Protein AF-N6Y996-F1 (afdb_monomer_lite)

Secondary structure (DSSP, 8-state):
---HHHHHHHSTT-BHHHHHHTGGG--HHHHHHHHHHTT----SS-TT--HHHHHHHHHHHHHTT-TTTEEE-SS-SSSSSGGGGEEETTB-TTSTT-PBPTTHHHHHHHHHHHS-HHHHHHHHHHHHHHH-S--SSSSSSSS---BHHHHHHHHHHTT-HHHHHHHHHH----

Sequence (174 aa):
MVSPTFAQGRFPKLTFIELIHKLPAMDEIEACTLAAVCNVEVQPPFWSNPEPFGIHLWAMIERYDLGAFFQRVEHPYGSRGDHFLMRPRGFEWADPDNPEIPGALDQWRAEYRKLPPYRQLLVATILQLYLQRDDEYWMRRVPKTWHAAQGIAILKEHGALHDWGKLCALYPGW

pLDDT: mean 92.82, std 6.82, range [52.81, 98.75]

Radius of gyration: 16.05 Å; chains: 1; bounding box: 38×33×47 Å

Foldseek 3Di:
DDDLVNVCVVVVQAFQLNVLLCLVVDDLVRLCVLLVVLVHHDDPPQLVALALLQVLLVVCCVVQVVCLFKDFAPDFPDDHYNLSRIDTPQFDPVDPVGDGDPCSLVSLQVVLQPDDLLVVSVSSSSVCLVVSDDDPGRPDPHDGGHHSSRNCVVCVVVVNSNSSSSNSSNRSGD

Structure (mmCIF, N/CA/C/O backbone):
data_AF-N6Y996-F1
#
_entry.id   AF-N6Y996-F1
#
loop_
_atom_site.group_PDB
_atom_site.id
_atom_site.type_symbol
_atom_site.label_atom_id
_atom_site.label_alt_id
_atom_site.label_comp_id
_atom_site.label_asym_id
_atom_site.label_entity_id
_atom_site.label_seq_id
_atom_site.pdbx_PDB_ins_code
_atom_site.Cartn_x
_atom_site.Cartn_y
_atom_site.Cartn_z
_atom_site.occupancy
_atom_site.B_iso_or_equiv
_atom_site.auth_seq_id
_atom_site.auth_comp_id
_atom_site.auth_asym_id
_atom_site.auth_atom_id
_atom_site.pdbx_PDB_model_num
ATOM 1 N N . MET A 1 1 ? -11.028 4.106 24.257 1.00 52.81 1 MET A N 1
ATOM 2 C CA . MET A 1 1 ? -10.716 3.507 22.938 1.00 52.81 1 MET A CA 1
ATOM 3 C C . MET A 1 1 ? -11.939 3.705 22.052 1.00 52.81 1 MET A C 1
ATOM 5 O O . MET A 1 1 ? -13.028 3.363 22.494 1.00 52.81 1 MET A O 1
ATOM 9 N N . VAL A 1 2 ? -11.809 4.339 20.884 1.00 58.84 2 VAL A N 1
ATOM 10 C CA . VAL A 1 2 ? -12.958 4.601 19.996 1.00 58.84 2 VAL A CA 1
ATOM 11 C C . VAL A 1 2 ? -13.370 3.289 19.316 1.00 58.84 2 VAL A C 1
ATOM 13 O O . VAL A 1 2 ? -12.525 2.614 18.736 1.00 58.84 2 VAL A O 1
ATOM 16 N N . SER A 1 3 ? -14.644 2.899 19.422 1.00 76.44 3 SER A N 1
ATOM 17 C CA . SER A 1 3 ? -15.169 1.676 18.790 1.00 76.44 3 SER A CA 1
ATOM 18 C C . SER A 1 3 ? -15.258 1.838 17.261 1.00 76.44 3 SER A C 1
ATOM 20 O O . SER A 1 3 ? -15.680 2.908 16.807 1.00 76.44 3 SER A O 1
ATOM 22 N N . PRO A 1 4 ? -14.947 0.805 16.448 1.00 77.00 4 PRO A N 1
ATOM 23 C CA . PRO A 1 4 ? -15.159 0.831 14.997 1.00 77.00 4 PRO A CA 1
ATOM 24 C C . PRO A 1 4 ? -16.581 1.245 14.595 1.00 77.00 4 PRO A C 1
ATOM 26 O O . PRO A 1 4 ? -16.749 1.987 13.630 1.00 77.00 4 PRO A O 1
ATOM 29 N N . THR A 1 5 ? -17.594 0.852 15.376 1.00 81.12 5 THR A N 1
ATOM 30 C CA . THR A 1 5 ? -19.000 1.240 15.173 1.00 81.12 5 THR A CA 1
ATOM 31 C C . THR A 1 5 ? -19.197 2.753 15.288 1.00 81.12 5 THR A C 1
ATOM 33 O O . THR A 1 5 ? -19.917 3.352 14.494 1.00 81.12 5 THR A O 1
ATOM 36 N N . PHE A 1 6 ? -18.529 3.398 16.250 1.00 82.12 6 PHE A N 1
ATOM 37 C CA . PHE A 1 6 ? -18.603 4.850 16.415 1.00 82.12 6 PHE A CA 1
ATOM 38 C C . PHE A 1 6 ? -17.939 5.575 15.237 1.00 82.12 6 PHE A C 1
ATOM 40 O O . PHE A 1 6 ? -18.502 6.525 14.694 1.00 82.12 6 PHE A O 1
ATOM 47 N N . ALA A 1 7 ? -16.767 5.101 14.801 1.00 82.06 7 ALA A N 1
ATOM 48 C CA . ALA A 1 7 ? -16.068 5.668 13.650 1.00 82.06 7 ALA A CA 1
ATOM 49 C C . ALA A 1 7 ? -16.879 5.518 12.350 1.00 82.06 7 ALA A C 1
ATOM 51 O O . ALA A 1 7 ? -16.970 6.473 11.581 1.00 82.06 7 ALA A O 1
ATOM 52 N N . GLN A 1 8 ? -17.519 4.362 12.141 1.00 85.94 8 GLN A N 1
ATOM 53 C CA . GLN A 1 8 ? -18.454 4.138 11.034 1.00 85.94 8 GLN A CA 1
ATOM 54 C C . GLN A 1 8 ? -19.647 5.094 11.088 1.00 85.94 8 GLN A C 1
ATOM 56 O O . GLN A 1 8 ? -20.017 5.664 10.069 1.00 85.94 8 GLN A O 1
ATOM 61 N N . GLY A 1 9 ? -20.215 5.340 12.271 1.00 84.56 9 GLY A N 1
ATOM 62 C CA . GLY A 1 9 ? -21.299 6.313 12.424 1.00 84.56 9 GLY A CA 1
ATOM 63 C C . GLY A 1 9 ? -20.886 7.739 12.040 1.00 84.56 9 GLY A C 1
ATOM 64 O O . GLY A 1 9 ? -21.667 8.465 11.430 1.00 84.56 9 GLY A O 1
ATOM 65 N N . ARG A 1 10 ? -19.649 8.142 12.361 1.00 89.38 10 ARG A N 1
ATOM 66 C CA . ARG A 1 10 ? -19.139 9.488 12.051 1.00 89.38 10 ARG A CA 1
ATOM 67 C C . ARG A 1 10 ? -18.693 9.658 10.597 1.00 89.38 10 ARG A C 1
ATOM 69 O O . ARG A 1 10 ? -18.840 10.751 10.056 1.00 89.38 10 ARG A O 1
ATOM 76 N N . PHE A 1 11 ? -18.167 8.606 9.972 1.00 90.50 11 PHE A N 1
ATOM 77 C CA . PHE A 1 11 ? -17.633 8.637 8.607 1.00 90.50 11 PHE A CA 1
ATOM 78 C C . PHE A 1 11 ? -18.232 7.528 7.727 1.00 90.50 11 PHE A C 1
ATOM 80 O O . PHE A 1 11 ? -17.487 6.733 7.164 1.00 90.50 11 PHE A O 1
ATOM 87 N N . PRO A 1 12 ? -19.561 7.476 7.545 1.00 90.12 12 PRO A N 1
ATOM 88 C CA . PRO A 1 12 ? -20.268 6.287 7.049 1.00 90.12 12 PRO A CA 1
ATOM 89 C C . PRO A 1 12 ? -19.909 5.850 5.629 1.00 90.12 12 PRO A C 1
ATOM 91 O O . PRO A 1 12 ? -20.191 4.718 5.242 1.00 90.12 12 PRO A O 1
ATOM 94 N N . LYS A 1 13 ? -19.320 6.747 4.836 1.00 93.56 13 LYS A N 1
ATOM 95 C CA . LYS A 1 13 ? -18.942 6.489 3.444 1.00 93.56 13 LYS A CA 1
ATOM 96 C C . LYS A 1 13 ? -17.436 6.362 3.241 1.00 93.56 13 LYS A C 1
ATOM 98 O O . LYS A 1 13 ? -17.036 6.063 2.129 1.00 93.56 13 LYS A O 1
ATOM 103 N N . LEU A 1 14 ? -16.624 6.589 4.278 1.00 94.69 14 LEU A N 1
ATOM 104 C CA . LEU A 1 14 ? -15.173 6.597 4.136 1.00 94.69 14 LEU A CA 1
ATOM 105 C C . LEU A 1 14 ? -14.661 5.169 3.941 1.00 94.69 14 LEU A C 1
ATOM 107 O O . LEU A 1 14 ? -14.614 4.360 4.873 1.00 94.69 14 LEU A O 1
ATOM 111 N N . THR A 1 15 ? -14.259 4.866 2.717 1.00 95.81 15 THR A N 1
ATOM 112 C CA . THR A 1 15 ? -13.625 3.603 2.361 1.00 95.81 15 THR A CA 1
ATOM 113 C C . THR A 1 15 ? -12.154 3.588 2.766 1.00 95.81 15 THR A C 1
ATOM 115 O O . THR A 1 15 ? -11.520 4.618 3.000 1.00 95.81 15 THR A O 1
ATOM 118 N N . PHE A 1 16 ? -11.586 2.390 2.853 1.00 96.19 16 PHE A N 1
ATOM 119 C CA . PHE A 1 16 ? -10.170 2.211 3.151 1.00 96.19 16 PHE A CA 1
ATOM 120 C C . PHE A 1 16 ? -9.258 2.764 2.041 1.00 96.19 16 PHE A C 1
ATOM 122 O O . PHE A 1 16 ? -8.208 3.318 2.347 1.00 96.19 16 PHE A O 1
ATOM 129 N N . ILE A 1 17 ? -9.664 2.681 0.768 1.00 95.12 17 ILE A N 1
ATOM 130 C CA . ILE A 1 17 ? -8.901 3.272 -0.347 1.00 95.12 17 ILE A CA 1
ATOM 131 C C . ILE A 1 17 ? -8.936 4.803 -0.274 1.00 95.12 17 ILE A C 1
ATOM 133 O O . ILE A 1 17 ? -7.883 5.428 -0.344 1.00 95.12 17 ILE A O 1
ATOM 137 N N . GLU A 1 18 ? -10.100 5.408 -0.020 1.00 94.19 18 GLU A N 1
ATOM 138 C CA . GLU A 1 18 ? -10.190 6.865 0.168 1.00 94.19 18 GLU A CA 1
ATOM 139 C C . GLU A 1 18 ? -9.367 7.355 1.367 1.00 94.19 18 GLU A C 1
ATOM 141 O O . GLU A 1 18 ? -8.858 8.473 1.342 1.00 94.19 18 GLU A O 1
ATOM 146 N N . LEU A 1 19 ? -9.219 6.539 2.418 1.00 94.56 19 LEU A N 1
ATOM 147 C CA . LEU A 1 19 ? -8.303 6.840 3.519 1.00 94.56 19 LEU A CA 1
ATOM 148 C C . LEU A 1 19 ? -6.846 6.893 3.028 1.00 94.56 19 LEU A C 1
ATOM 150 O O . LEU A 1 19 ? -6.134 7.831 3.372 1.00 94.56 19 LEU A O 1
ATOM 154 N N . ILE A 1 20 ? -6.411 5.927 2.210 1.00 95.19 20 ILE A N 1
ATOM 155 C CA . ILE A 1 20 ? -5.047 5.887 1.653 1.00 95.19 20 ILE A CA 1
ATOM 156 C C . ILE A 1 20 ? -4.790 7.090 0.739 1.00 95.19 20 ILE A C 1
ATOM 158 O O . ILE A 1 20 ? -3.738 7.715 0.829 1.00 95.19 20 ILE A O 1
ATOM 162 N N . HIS A 1 21 ? -5.762 7.473 -0.091 1.00 93.69 21 HIS A N 1
ATOM 163 C CA . HIS A 1 21 ? -5.649 8.640 -0.977 1.00 93.69 21 HIS A CA 1
ATOM 164 C C . HIS A 1 21 ? -5.512 9.974 -0.235 1.00 93.69 21 HIS A C 1
ATOM 166 O O . HIS A 1 21 ? -5.108 10.964 -0.837 1.00 93.69 21 HIS A O 1
ATOM 172 N N . LYS A 1 22 ? -5.825 10.024 1.065 1.00 91.62 22 LYS A N 1
ATOM 173 C CA . LYS A 1 22 ? -5.608 11.213 1.902 1.00 91.62 22 LYS A CA 1
ATOM 174 C C . LYS A 1 22 ? -4.196 11.299 2.481 1.00 91.62 22 LYS A C 1
ATOM 176 O O . LYS A 1 22 ? -3.811 12.379 2.911 1.00 91.62 22 LYS A O 1
ATOM 181 N N . LEU A 1 23 ? -3.424 10.209 2.476 1.00 91.56 23 LEU A N 1
ATOM 182 C CA . LEU A 1 23 ? -2.076 10.173 3.056 1.00 91.56 23 LEU A CA 1
ATOM 183 C C . LEU A 1 23 ? -1.091 11.170 2.422 1.00 91.56 23 LEU A C 1
ATOM 185 O O . LEU A 1 23 ? -0.369 11.803 3.186 1.00 91.56 23 LEU A O 1
ATOM 189 N N . PRO A 1 24 ? -1.070 11.391 1.088 1.00 89.38 24 PRO A N 1
ATOM 190 C CA . PRO A 1 24 ? -0.166 12.376 0.488 1.00 89.38 24 PRO A CA 1
ATOM 191 C C . PRO A 1 24 ? -0.423 13.823 0.941 1.00 89.38 24 PRO A C 1
ATOM 193 O O . PRO A 1 24 ? 0.421 14.682 0.720 1.00 89.38 24 PRO A O 1
ATOM 196 N N . ALA A 1 25 ? -1.592 14.108 1.526 1.00 89.75 25 ALA A N 1
ATOM 197 C CA . ALA A 1 25 ? -1.957 15.437 2.010 1.00 89.75 25 ALA A CA 1
ATOM 198 C C . ALA A 1 25 ? -1.626 15.659 3.496 1.00 89.75 25 ALA A C 1
ATOM 200 O O . ALA A 1 25 ? -1.894 16.749 3.995 1.00 89.75 25 ALA A O 1
ATOM 201 N N . MET A 1 26 ? -1.098 14.646 4.195 1.00 91.25 26 MET A N 1
ATOM 202 C CA . MET A 1 26 ? -0.738 14.781 5.605 1.00 91.25 26 MET A CA 1
ATOM 203 C C . MET A 1 26 ? 0.477 15.689 5.787 1.00 91.25 26 MET A C 1
ATOM 205 O O . MET A 1 26 ? 1.428 15.622 5.008 1.00 91.25 26 MET A O 1
ATOM 209 N N . ASP A 1 27 ? 0.484 16.469 6.864 1.00 91.12 27 ASP A N 1
ATOM 210 C CA . ASP A 1 27 ? 1.708 17.093 7.372 1.00 91.12 27 ASP A CA 1
ATOM 211 C C . ASP A 1 27 ? 2.490 16.160 8.326 1.00 91.12 27 ASP A C 1
ATOM 213 O O . ASP A 1 27 ? 2.046 15.059 8.674 1.00 91.12 27 ASP A O 1
ATOM 217 N N . GLU A 1 28 ? 3.695 16.570 8.746 1.00 89.75 28 GLU A N 1
ATOM 218 C CA . GLU A 1 28 ? 4.539 15.749 9.631 1.00 89.75 28 GLU A CA 1
ATOM 219 C C . GLU A 1 28 ? 3.872 15.477 10.993 1.00 89.75 28 GLU A C 1
ATOM 221 O O . GLU A 1 28 ? 4.102 14.419 11.585 1.00 89.75 28 GLU A O 1
ATOM 226 N N . ILE A 1 29 ? 3.025 16.386 11.494 1.00 91.19 29 ILE A N 1
ATOM 227 C CA . ILE A 1 29 ? 2.319 16.229 12.775 1.00 91.19 29 ILE A CA 1
ATOM 228 C C . ILE A 1 29 ? 1.231 15.164 12.629 1.00 91.19 29 ILE A C 1
ATOM 230 O O . ILE A 1 29 ? 1.097 14.282 13.485 1.00 91.19 29 ILE A O 1
ATOM 234 N N . GLU A 1 30 ? 0.471 15.211 11.539 1.00 92.44 30 GLU A N 1
ATOM 235 C CA . GLU A 1 30 ? -0.546 14.221 11.198 1.00 92.44 30 GLU A CA 1
ATOM 236 C C . GLU A 1 30 ? 0.078 12.837 10.975 1.00 92.44 30 GLU A C 1
ATOM 238 O O . GLU A 1 30 ? -0.422 11.847 11.519 1.00 92.44 30 GLU A O 1
ATOM 243 N N . ALA A 1 31 ? 1.221 12.759 10.286 1.00 92.50 31 ALA A N 1
ATOM 244 C CA . ALA A 1 31 ? 1.968 11.517 10.093 1.00 92.50 31 ALA A CA 1
ATOM 245 C C . ALA A 1 31 ? 2.494 10.933 11.419 1.00 92.50 31 ALA A C 1
ATOM 247 O O . ALA A 1 31 ? 2.317 9.738 11.681 1.00 92.50 31 ALA A O 1
ATOM 248 N N . CYS A 1 32 ? 3.065 11.764 12.300 1.00 92.00 32 CYS A N 1
ATOM 249 C CA . CYS A 1 32 ? 3.467 11.351 13.651 1.00 92.00 32 CYS A CA 1
ATOM 250 C C . CYS A 1 32 ? 2.271 10.857 14.476 1.00 92.00 32 CYS A C 1
ATOM 252 O O . CYS A 1 32 ? 2.363 9.857 15.189 1.00 92.00 32 CYS A O 1
ATOM 254 N N . THR A 1 33 ? 1.128 11.535 14.362 1.00 91.62 33 THR A N 1
ATOM 255 C CA . THR A 1 33 ? -0.102 11.167 15.073 1.00 91.62 33 THR A CA 1
ATOM 256 C C . THR A 1 33 ? -0.624 9.813 14.593 1.00 91.62 33 THR A C 1
ATOM 258 O O . THR A 1 33 ? -0.962 8.957 15.414 1.00 91.62 33 THR A O 1
ATOM 261 N N . LEU A 1 34 ? -0.643 9.576 13.277 1.00 92.38 34 LEU A N 1
ATOM 262 C CA . LEU A 1 34 ? -1.003 8.282 12.695 1.00 92.38 34 LEU A CA 1
ATOM 263 C C . LEU A 1 34 ? -0.072 7.170 13.194 1.00 92.38 34 LEU A C 1
ATOM 265 O O . LEU A 1 34 ? -0.550 6.114 13.617 1.00 92.38 34 LEU A O 1
ATOM 269 N N . ALA A 1 35 ? 1.240 7.417 13.179 1.00 93.19 35 ALA A N 1
ATOM 270 C CA . ALA A 1 35 ? 2.244 6.478 13.665 1.00 93.19 35 ALA A CA 1
ATOM 271 C C . ALA A 1 35 ? 2.009 6.127 15.142 1.00 93.19 35 ALA A C 1
ATOM 273 O O . ALA A 1 35 ? 1.889 4.948 15.478 1.00 93.19 35 ALA A O 1
ATOM 274 N N . ALA A 1 36 ? 1.818 7.132 16.001 1.00 92.12 36 ALA A N 1
ATOM 275 C CA . ALA A 1 36 ? 1.563 6.939 17.425 1.00 92.12 36 ALA A CA 1
ATOM 276 C C . ALA A 1 36 ? 0.294 6.107 17.684 1.00 92.12 36 ALA A C 1
ATOM 278 O O . ALA A 1 36 ? 0.307 5.191 18.507 1.00 92.12 36 ALA A O 1
ATOM 279 N N . VAL A 1 37 ? -0.790 6.352 16.936 1.00 90.44 37 VAL A N 1
ATOM 280 C CA . VAL A 1 37 ? -2.024 5.542 17.008 1.00 90.44 37 VAL A CA 1
ATOM 281 C C . VAL A 1 37 ? -1.777 4.085 16.598 1.00 90.44 37 VAL A C 1
ATOM 283 O O . VAL A 1 37 ? -2.414 3.175 17.134 1.00 90.44 37 VAL A O 1
ATOM 286 N N . CYS A 1 38 ? -0.837 3.848 15.684 1.00 94.00 38 CYS A N 1
ATOM 287 C CA . CYS A 1 38 ? -0.411 2.516 15.256 1.00 94.00 38 CYS A CA 1
ATOM 288 C C . CYS A 1 38 ? 0.696 1.911 16.143 1.00 94.00 38 CYS A C 1
ATOM 290 O O . CYS A 1 38 ? 1.200 0.834 15.822 1.00 94.00 38 CYS A O 1
ATOM 292 N N . ASN A 1 39 ? 1.048 2.564 17.260 1.00 92.81 39 ASN A N 1
ATOM 293 C CA . ASN A 1 39 ? 2.145 2.192 18.160 1.00 92.81 39 ASN A CA 1
ATOM 294 C C . ASN A 1 39 ? 3.515 2.137 17.457 1.00 92.81 39 ASN A C 1
ATOM 296 O O . ASN A 1 39 ? 4.333 1.263 17.737 1.00 92.81 39 ASN A O 1
ATOM 300 N N . VAL A 1 40 ? 3.734 3.060 16.523 1.00 92.44 40 VAL A N 1
ATOM 301 C CA . VAL A 1 40 ? 4.980 3.258 15.782 1.00 92.44 40 VAL A CA 1
ATOM 302 C C . VAL A 1 40 ? 5.599 4.573 16.236 1.00 92.44 40 VAL A C 1
ATOM 304 O O . VAL A 1 40 ? 4.924 5.600 16.270 1.00 92.44 40 VAL A O 1
ATOM 307 N N . GLU A 1 41 ? 6.893 4.555 16.531 1.00 87.12 41 GLU A N 1
ATOM 308 C CA . GLU A 1 41 ? 7.663 5.778 16.738 1.00 87.12 41 GLU A CA 1
ATOM 309 C C . GLU A 1 41 ? 8.337 6.192 15.423 1.00 87.12 41 GLU A C 1
ATOM 311 O O . GLU A 1 41 ? 9.076 5.415 14.812 1.00 87.12 41 GLU A O 1
ATOM 316 N N . VAL A 1 42 ? 8.061 7.417 14.980 1.00 85.62 42 VAL A N 1
ATOM 317 C CA . VAL A 1 42 ? 8.755 8.092 13.876 1.00 85.62 42 VAL A CA 1
ATOM 318 C C . VAL A 1 42 ? 9.221 9.453 14.382 1.00 85.62 42 VAL A C 1
ATOM 320 O O . VAL A 1 42 ? 8.504 10.100 15.144 1.00 85.62 42 VAL A O 1
ATOM 323 N N . GLN A 1 43 ? 10.424 9.877 13.996 1.00 80.94 43 GLN A N 1
ATOM 324 C CA . GLN A 1 43 ? 11.003 11.141 14.456 1.00 80.94 43 GLN A CA 1
ATOM 325 C C . GLN A 1 43 ? 11.292 12.057 13.265 1.00 80.94 43 GLN A C 1
ATOM 327 O O . GLN A 1 43 ? 12.106 11.683 12.416 1.00 80.94 43 GLN A O 1
ATOM 332 N N . PRO A 1 44 ? 10.616 13.216 13.157 1.00 80.50 44 PRO A N 1
ATOM 333 C CA . PRO A 1 44 ? 10.855 14.161 12.073 1.00 80.50 44 PRO A CA 1
ATOM 334 C C . PRO A 1 44 ? 12.225 14.854 12.211 1.00 80.50 44 PRO A C 1
ATOM 336 O O . PRO A 1 44 ? 12.751 14.957 13.323 1.00 80.50 44 PRO A O 1
ATOM 339 N N . PRO A 1 45 ? 12.803 15.364 11.106 1.00 76.19 45 PRO A N 1
ATOM 340 C CA . PRO A 1 45 ? 12.293 15.279 9.735 1.00 76.19 45 PRO A CA 1
ATOM 341 C C . PRO A 1 45 ? 12.617 13.917 9.100 1.00 76.19 45 PRO A C 1
ATOM 343 O O . PRO A 1 45 ? 13.773 13.495 9.093 1.00 76.19 45 PRO A O 1
ATOM 346 N N . PHE A 1 46 ? 11.616 13.237 8.532 1.00 79.00 46 PHE A N 1
ATOM 347 C CA . PHE A 1 46 ? 11.806 11.919 7.898 1.00 79.00 46 PHE A CA 1
ATOM 348 C C . PHE A 1 46 ? 11.527 11.895 6.392 1.00 7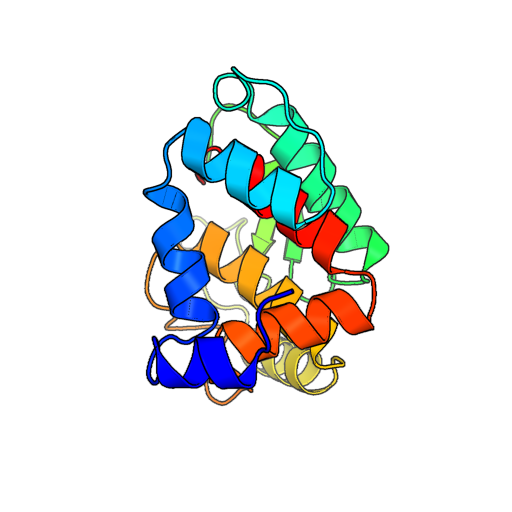9.00 46 PHE A C 1
ATOM 350 O O . PHE A 1 46 ? 12.039 11.012 5.715 1.00 79.00 46 PHE A O 1
ATOM 357 N N . TRP A 1 47 ? 10.804 12.867 5.824 1.00 83.25 47 TRP A N 1
ATOM 358 C CA . TRP A 1 47 ? 10.519 12.878 4.378 1.00 83.25 47 TRP A CA 1
ATOM 359 C C . TRP A 1 47 ? 11.647 13.441 3.510 1.00 83.25 47 TRP A C 1
ATOM 361 O O . TRP A 1 47 ? 11.674 13.207 2.305 1.00 83.25 47 TRP A O 1
ATOM 371 N N . SER A 1 48 ? 12.629 14.123 4.107 1.00 83.38 48 SER A N 1
ATOM 372 C CA . SER A 1 48 ? 13.849 14.539 3.400 1.00 83.38 48 SER A CA 1
ATOM 373 C C . SER A 1 48 ? 14.740 13.352 3.006 1.00 83.38 48 SER A C 1
ATOM 375 O O . SER A 1 48 ? 15.564 13.477 2.096 1.00 83.38 48 SER A O 1
ATOM 377 N N . ASN A 1 49 ? 14.561 12.200 3.663 1.00 86.69 49 ASN A N 1
ATOM 378 C CA . ASN A 1 49 ? 15.231 10.949 3.345 1.00 86.69 49 ASN A CA 1
ATOM 379 C C . ASN A 1 49 ? 14.203 9.845 3.018 1.00 86.69 49 ASN A C 1
ATOM 381 O O . ASN A 1 49 ? 13.615 9.280 3.935 1.00 86.69 49 ASN A O 1
ATOM 385 N N . PRO A 1 50 ? 14.018 9.461 1.742 1.00 89.62 50 PRO A N 1
ATOM 386 C CA . PRO A 1 50 ? 13.064 8.416 1.360 1.00 89.62 50 PRO A CA 1
ATOM 387 C C . PRO A 1 50 ? 13.557 6.980 1.625 1.00 89.62 50 PRO A C 1
ATOM 389 O O . PRO A 1 50 ? 12.830 6.014 1.380 1.00 89.62 50 PRO A O 1
ATOM 392 N N . GLU A 1 51 ? 14.798 6.799 2.080 1.00 90.88 51 GLU A N 1
ATOM 393 C CA . GLU A 1 51 ? 15.407 5.482 2.287 1.00 90.88 51 GLU A CA 1
ATOM 394 C C . GLU A 1 51 ? 14.669 4.612 3.325 1.00 90.88 51 GLU A C 1
ATOM 396 O O . GLU A 1 51 ? 14.366 3.459 3.000 1.00 90.88 51 GLU A O 1
ATOM 401 N N . PRO A 1 52 ? 14.270 5.119 4.515 1.00 92.69 52 PRO A N 1
ATOM 402 C CA . PRO A 1 52 ? 13.528 4.322 5.490 1.00 92.69 52 PRO A CA 1
ATOM 403 C C . PRO A 1 52 ? 12.196 3.801 4.944 1.00 92.69 52 PRO A C 1
ATOM 405 O O . PRO A 1 52 ? 11.798 2.682 5.272 1.00 92.69 52 PRO A O 1
ATOM 408 N N . PHE A 1 53 ? 11.524 4.578 4.085 1.00 94.44 53 PHE A N 1
ATOM 409 C CA . PHE A 1 53 ? 10.309 4.134 3.407 1.00 94.44 53 PHE A CA 1
ATOM 410 C C . PHE A 1 53 ? 10.595 2.974 2.452 1.00 94.44 53 PHE A C 1
ATOM 412 O O . PHE A 1 53 ? 9.925 1.948 2.531 1.00 94.44 53 PHE A O 1
ATOM 419 N N . GLY A 1 54 ? 11.613 3.102 1.593 1.00 95.00 54 GLY A N 1
ATOM 420 C CA . GLY A 1 54 ? 11.996 2.048 0.649 1.00 95.00 54 GLY A CA 1
ATOM 421 C C . GLY A 1 54 ? 12.377 0.738 1.344 1.00 95.00 54 GLY A C 1
ATOM 422 O O . GLY A 1 54 ? 11.885 -0.322 0.961 1.00 95.00 54 GLY A O 1
ATOM 423 N N . ILE A 1 55 ? 13.190 0.813 2.403 1.00 95.25 55 ILE A N 1
ATOM 424 C CA . ILE A 1 55 ? 13.578 -0.354 3.211 1.00 95.25 55 ILE A CA 1
ATOM 425 C C . ILE A 1 55 ? 12.340 -1.019 3.820 1.00 95.25 55 ILE A C 1
ATOM 427 O O . ILE A 1 55 ? 12.162 -2.233 3.706 1.00 95.25 55 ILE A O 1
ATOM 431 N N . HIS A 1 56 ? 11.464 -0.230 4.449 1.00 97.06 56 HIS A N 1
ATOM 432 C CA . HIS A 1 56 ? 10.274 -0.755 5.119 1.00 97.06 56 HIS A CA 1
ATOM 433 C C . HIS A 1 56 ? 9.265 -1.355 4.131 1.00 97.06 56 HIS A C 1
ATOM 435 O O . HIS A 1 56 ? 8.728 -2.431 4.380 1.00 97.06 56 HIS A O 1
ATOM 441 N N . LEU A 1 57 ? 9.055 -0.710 2.982 1.00 98.12 57 LEU A N 1
ATOM 442 C CA . LEU A 1 57 ? 8.221 -1.213 1.893 1.00 98.12 57 LEU A CA 1
ATOM 443 C C . LEU A 1 57 ? 8.673 -2.605 1.431 1.00 98.12 57 LEU A C 1
ATOM 445 O O . LEU A 1 57 ? 7.853 -3.521 1.357 1.00 98.12 57 LEU A O 1
ATOM 449 N N . TRP A 1 58 ? 9.961 -2.777 1.121 1.00 98.06 58 TRP A N 1
ATOM 450 C CA . TRP A 1 58 ? 10.476 -4.064 0.651 1.00 98.06 58 TRP A CA 1
ATOM 451 C C . TRP A 1 58 ? 10.423 -5.135 1.740 1.00 98.06 58 TRP A C 1
ATOM 453 O O . TRP A 1 58 ? 9.988 -6.253 1.464 1.00 98.06 58 TRP A O 1
ATOM 463 N N . ALA A 1 59 ? 10.744 -4.773 2.986 1.00 98.12 59 ALA A N 1
ATOM 464 C CA . ALA A 1 59 ? 10.588 -5.667 4.129 1.00 98.12 59 ALA A CA 1
ATOM 465 C C . ALA A 1 59 ? 9.129 -6.126 4.306 1.00 98.12 59 ALA A C 1
ATOM 467 O O . ALA A 1 59 ? 8.886 -7.284 4.632 1.00 98.12 59 ALA A O 1
ATOM 468 N N . MET A 1 60 ? 8.142 -5.257 4.058 1.00 98.38 60 MET A N 1
ATOM 469 C CA . MET A 1 60 ? 6.728 -5.643 4.071 1.00 98.38 60 MET A CA 1
ATOM 470 C C . MET A 1 60 ? 6.362 -6.573 2.914 1.00 98.38 60 MET A C 1
ATOM 472 O O . MET A 1 60 ? 5.650 -7.553 3.136 1.00 98.38 60 MET A O 1
ATOM 476 N N . ILE A 1 61 ? 6.828 -6.289 1.694 1.00 98.62 61 ILE A N 1
ATOM 477 C CA . ILE A 1 61 ? 6.566 -7.150 0.530 1.00 98.62 61 ILE A CA 1
ATOM 478 C C . ILE A 1 61 ? 7.070 -8.572 0.798 1.00 98.62 61 ILE A C 1
ATOM 480 O O . ILE A 1 61 ? 6.352 -9.530 0.516 1.00 98.62 61 ILE A O 1
ATOM 484 N N . GLU A 1 62 ? 8.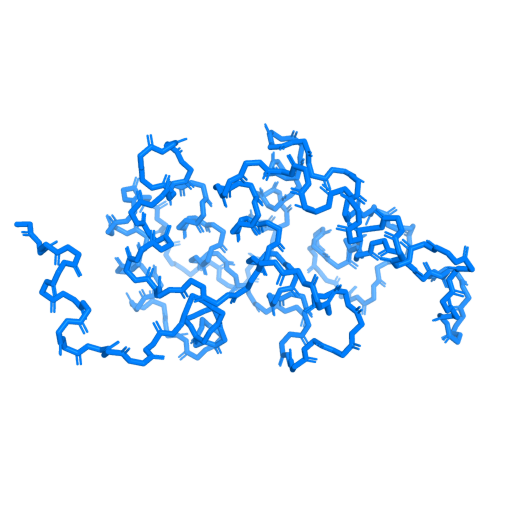255 -8.711 1.390 1.00 98.38 62 GLU A N 1
ATOM 485 C CA . GLU A 1 62 ? 8.821 -10.002 1.779 1.00 98.38 62 GLU A CA 1
ATOM 486 C C . GLU A 1 62 ? 8.056 -10.636 2.952 1.00 98.38 62 GLU A C 1
ATOM 488 O O . GLU A 1 62 ? 7.527 -11.740 2.831 1.00 98.38 62 GLU A O 1
ATOM 493 N N . ARG A 1 63 ? 7.917 -9.919 4.074 1.00 98.25 63 ARG A N 1
ATOM 494 C CA . ARG A 1 63 ? 7.306 -10.431 5.313 1.00 98.25 63 ARG A CA 1
ATOM 495 C C . ARG A 1 63 ? 5.873 -10.925 5.130 1.00 98.25 63 ARG A C 1
ATOM 497 O O . ARG A 1 63 ? 5.457 -11.863 5.809 1.00 98.25 63 ARG A O 1
ATOM 504 N N . TYR A 1 64 ? 5.102 -10.269 4.267 1.00 98.50 64 TYR A N 1
ATOM 505 C CA . TYR A 1 64 ? 3.705 -10.617 4.012 1.00 98.50 64 TYR A CA 1
ATOM 506 C C . TYR A 1 64 ? 3.505 -11.477 2.760 1.00 98.50 64 TYR A C 1
ATOM 508 O O . TYR A 1 64 ? 2.354 -11.783 2.439 1.00 98.50 64 TYR A O 1
ATOM 516 N N . ASP A 1 65 ? 4.592 -11.896 2.102 1.00 98.12 65 ASP A N 1
ATOM 517 C CA . ASP A 1 65 ? 4.573 -12.714 0.886 1.00 98.12 65 ASP A CA 1
ATOM 518 C C . ASP A 1 65 ? 3.717 -12.074 -0.225 1.00 98.12 65 ASP A C 1
ATOM 520 O O . ASP A 1 65 ? 2.738 -12.629 -0.722 1.00 98.12 65 ASP A O 1
ATOM 524 N N . LEU A 1 66 ? 4.048 -10.824 -0.564 1.00 98.62 66 LEU A N 1
ATOM 525 C CA . LEU A 1 66 ? 3.336 -10.015 -1.563 1.00 98.62 66 LEU A CA 1
ATOM 526 C C . LEU A 1 66 ? 4.053 -9.996 -2.923 1.00 98.62 66 LEU A C 1
ATOM 528 O O . LEU A 1 66 ? 3.700 -9.211 -3.807 1.00 98.62 66 LEU A O 1
ATOM 532 N N . GLY A 1 67 ? 5.049 -10.866 -3.113 1.00 97.69 67 GLY A N 1
ATOM 533 C CA . GLY A 1 67 ? 5.874 -10.932 -4.323 1.00 97.69 67 GLY A CA 1
ATOM 534 C C . GLY A 1 67 ? 5.099 -11.288 -5.596 1.00 97.69 67 GLY A C 1
ATOM 535 O O . GLY A 1 67 ? 5.557 -10.981 -6.694 1.00 97.69 67 GLY A O 1
ATOM 536 N N . ALA A 1 68 ? 3.902 -11.871 -5.474 1.00 97.56 68 ALA A N 1
ATOM 537 C CA . ALA A 1 68 ? 2.995 -12.102 -6.601 1.00 97.56 68 ALA A CA 1
ATOM 538 C C . ALA A 1 68 ? 2.387 -10.805 -7.175 1.00 97.56 68 ALA A C 1
ATOM 540 O O . ALA A 1 68 ? 1.905 -10.801 -8.306 1.00 97.56 68 ALA A O 1
ATOM 541 N N . PHE A 1 69 ? 2.418 -9.699 -6.424 1.00 98.69 69 PHE A N 1
ATOM 542 C CA . PHE A 1 69 ? 1.779 -8.433 -6.804 1.00 98.69 69 PHE A CA 1
ATOM 543 C C . PHE A 1 69 ? 2.777 -7.354 -7.193 1.00 98.69 69 PHE A C 1
ATOM 545 O O . PHE A 1 69 ? 2.433 -6.473 -7.980 1.00 98.69 69 PHE A O 1
ATOM 552 N N . PHE A 1 70 ? 3.996 -7.436 -6.664 1.00 98.31 70 PHE A N 1
ATOM 553 C CA . PHE A 1 70 ? 5.030 -6.422 -6.815 1.00 98.31 70 PHE A CA 1
ATOM 554 C C . PHE A 1 70 ? 6.349 -7.055 -7.249 1.00 98.31 70 PHE A C 1
ATOM 556 O O . PHE A 1 70 ? 6.661 -8.195 -6.901 1.00 98.31 70 PHE A O 1
ATOM 563 N N . GLN A 1 71 ? 7.127 -6.311 -8.023 1.00 96.75 71 GLN A N 1
ATOM 564 C CA . GLN A 1 71 ? 8.434 -6.728 -8.506 1.00 96.75 71 GLN A CA 1
ATOM 565 C C . GLN A 1 71 ? 9.441 -5.600 -8.408 1.00 96.75 71 GLN A C 1
ATOM 567 O O . GLN A 1 71 ? 9.075 -4.424 -8.452 1.00 96.75 71 GLN A O 1
ATOM 572 N N . ARG A 1 72 ? 10.711 -5.979 -8.279 1.00 95.69 72 ARG A N 1
ATOM 573 C CA . ARG A 1 72 ? 11.831 -5.052 -8.361 1.00 95.69 72 ARG A CA 1
ATOM 574 C C . ARG A 1 72 ? 12.285 -4.969 -9.814 1.00 95.69 72 ARG A C 1
ATOM 576 O O . ARG A 1 72 ? 12.558 -6.006 -10.410 1.00 95.69 72 ARG A O 1
ATOM 583 N N . VAL A 1 73 ? 12.335 -3.764 -10.369 1.00 93.75 73 VAL A N 1
ATOM 584 C CA . VAL A 1 73 ? 12.900 -3.495 -11.699 1.00 93.75 73 VAL A CA 1
ATOM 585 C C . VAL A 1 73 ? 14.364 -3.073 -11.583 1.00 93.75 73 VAL A C 1
ATOM 587 O O . VAL A 1 73 ? 14.810 -2.674 -10.509 1.00 93.75 73 VAL A O 1
ATOM 590 N N . GLU A 1 74 ? 15.116 -3.169 -12.678 1.00 85.75 74 GLU A N 1
ATOM 591 C CA . GLU A 1 74 ? 16.549 -2.843 -12.693 1.00 85.75 74 GLU A CA 1
ATOM 592 C C . GLU A 1 74 ? 16.815 -1.332 -12.691 1.00 85.75 74 GLU A C 1
ATOM 594 O O . GLU A 1 74 ? 17.741 -0.866 -12.029 1.00 85.75 74 GLU A O 1
ATOM 599 N N . HIS A 1 75 ? 15.982 -0.561 -13.396 1.00 84.25 75 HIS A N 1
ATOM 600 C CA . HIS A 1 75 ? 16.155 0.881 -13.554 1.00 84.25 75 HIS A CA 1
ATOM 601 C C . HIS A 1 75 ? 15.103 1.644 -12.735 1.00 84.25 75 HIS A C 1
ATOM 603 O O . HIS A 1 75 ? 13.902 1.436 -12.935 1.00 84.25 75 HIS A 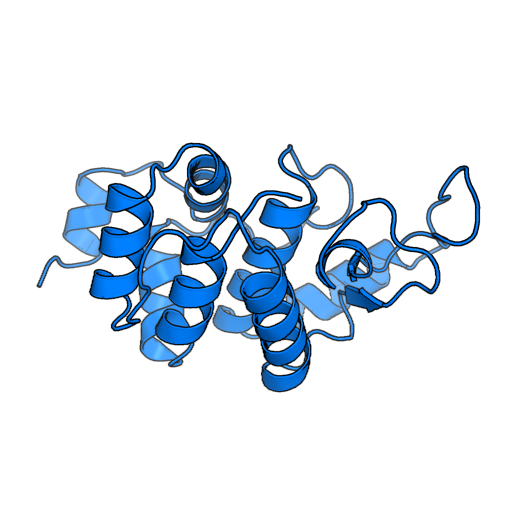O 1
ATOM 609 N N . PRO A 1 76 ? 15.513 2.529 -11.805 1.00 81.81 76 PRO A N 1
ATOM 610 C CA . PRO A 1 76 ? 14.570 3.329 -11.040 1.00 81.81 76 PRO A CA 1
ATOM 611 C C . PRO A 1 76 ? 13.968 4.419 -11.932 1.00 81.81 76 PRO A C 1
ATOM 613 O O . PRO A 1 76 ? 14.663 5.038 -12.731 1.00 81.81 76 PRO A O 1
ATOM 616 N N . TYR A 1 77 ? 12.680 4.707 -11.751 1.00 79.12 77 TYR A N 1
ATOM 617 C CA . TYR A 1 77 ? 12.019 5.818 -12.457 1.00 79.12 77 TYR A CA 1
ATOM 618 C C . TYR A 1 77 ? 12.100 7.145 -11.682 1.00 79.12 77 TYR A C 1
ATOM 620 O O . TYR A 1 77 ? 11.591 8.161 -12.145 1.00 79.12 77 TYR A O 1
ATOM 628 N N . GLY A 1 78 ? 12.714 7.137 -10.498 1.00 81.12 78 GLY A N 1
ATOM 62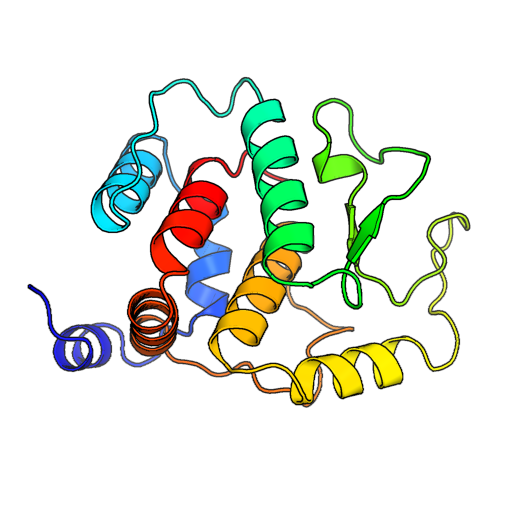9 C CA . GLY A 1 78 ? 12.960 8.321 -9.681 1.00 81.12 78 GLY A CA 1
ATOM 630 C C . GLY A 1 78 ? 14.403 8.379 -9.202 1.00 81.12 78 GLY A C 1
ATOM 631 O O . GLY A 1 78 ? 15.224 7.526 -9.533 1.00 81.12 78 GLY A O 1
ATOM 632 N N . SER A 1 79 ? 14.727 9.421 -8.441 1.00 75.12 79 SER A N 1
ATOM 633 C CA . SER A 1 79 ? 16.118 9.807 -8.188 1.00 75.12 79 SER A CA 1
ATOM 634 C C . SER A 1 79 ? 16.703 9.291 -6.872 1.00 75.12 79 SER A C 1
ATOM 636 O O . SER A 1 79 ? 17.922 9.145 -6.783 1.00 75.12 79 SER A O 1
ATOM 638 N N . ARG A 1 80 ? 15.884 9.037 -5.838 1.00 81.19 80 ARG A N 1
ATOM 639 C CA . ARG A 1 80 ? 16.361 8.631 -4.501 1.00 81.19 80 ARG A CA 1
ATOM 640 C C . ARG A 1 80 ? 15.398 7.694 -3.775 1.00 81.19 80 ARG A C 1
ATOM 642 O O . ARG A 1 80 ? 14.259 8.055 -3.523 1.00 81.19 80 ARG A O 1
ATOM 649 N N . GLY A 1 81 ? 15.899 6.547 -3.328 1.00 83.69 81 GLY A N 1
ATOM 650 C CA . GLY A 1 81 ? 15.162 5.600 -2.491 1.00 83.69 81 GLY A CA 1
ATOM 651 C C . GLY A 1 81 ? 14.655 4.377 -3.254 1.00 83.69 81 GLY A C 1
ATOM 652 O O . GLY A 1 81 ? 14.202 4.452 -4.393 1.00 83.69 81 GLY A O 1
ATOM 653 N N . ASP A 1 82 ? 14.699 3.234 -2.577 1.00 89.69 82 ASP A N 1
ATOM 654 C CA . ASP A 1 82 ? 14.463 1.916 -3.174 1.00 89.69 82 ASP A CA 1
ATOM 655 C C . ASP A 1 82 ? 13.016 1.644 -3.596 1.00 89.69 82 ASP A C 1
ATOM 657 O O . ASP A 1 82 ? 12.753 0.701 -4.345 1.00 89.69 82 ASP A O 1
ATOM 661 N N . HIS A 1 83 ? 12.066 2.461 -3.140 1.00 93.06 83 HIS A N 1
ATOM 662 C CA . HIS A 1 83 ? 10.673 2.366 -3.566 1.00 93.06 83 HIS A CA 1
ATOM 663 C C . HIS A 1 83 ? 10.518 2.674 -5.063 1.00 93.06 83 HIS A C 1
ATOM 665 O O . HIS A 1 83 ? 9.704 2.044 -5.730 1.00 93.06 83 HIS A O 1
ATOM 671 N N . PHE A 1 84 ? 11.373 3.519 -5.649 1.00 93.25 84 PHE A N 1
ATOM 672 C CA . PHE A 1 84 ? 11.346 3.794 -7.090 1.00 93.25 84 PHE A CA 1
ATOM 673 C C . PH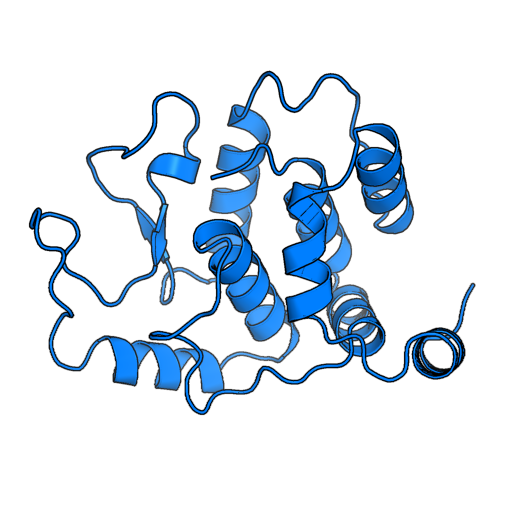E A 1 84 ? 11.639 2.571 -7.971 1.00 93.25 84 PHE A C 1
ATOM 675 O O . PHE A 1 84 ? 11.277 2.582 -9.151 1.00 93.25 84 PHE A O 1
ATOM 682 N N . LEU A 1 85 ? 12.239 1.520 -7.401 1.00 94.75 85 LEU A N 1
ATOM 683 C CA . LEU A 1 85 ? 12.490 0.236 -8.058 1.00 94.75 85 LEU A CA 1
ATOM 684 C C . LEU A 1 85 ? 11.306 -0.732 -7.941 1.00 94.75 85 LEU A C 1
ATOM 686 O O . LEU A 1 85 ? 11.338 -1.797 -8.549 1.00 94.75 85 LEU A O 1
ATOM 690 N N . MET A 1 86 ? 10.269 -0.418 -7.162 1.00 96.75 86 MET A N 1
ATOM 691 C CA . MET A 1 86 ? 9.089 -1.273 -7.035 1.00 96.75 86 MET A CA 1
ATOM 692 C C . MET A 1 86 ? 8.095 -0.952 -8.150 1.00 96.75 86 MET A C 1
ATOM 694 O O . MET A 1 86 ? 7.744 0.206 -8.384 1.00 96.75 86 MET A O 1
ATOM 698 N N . ARG A 1 87 ? 7.621 -1.989 -8.838 1.00 96.19 87 ARG A N 1
ATOM 699 C CA . ARG A 1 87 ? 6.499 -1.905 -9.772 1.00 96.19 87 ARG A CA 1
ATOM 700 C C . ARG A 1 87 ? 5.437 -2.953 -9.467 1.00 96.19 87 ARG A C 1
ATOM 702 O O . ARG A 1 87 ? 5.793 -4.088 -9.139 1.00 96.19 87 ARG A O 1
ATOM 709 N N . PRO A 1 88 ? 4.141 -2.638 -9.628 1.00 97.69 88 PRO A N 1
ATOM 710 C CA . PRO A 1 88 ? 3.126 -3.675 -9.677 1.00 97.69 88 PRO A CA 1
ATOM 711 C C . PRO A 1 88 ? 3.381 -4.617 -10.863 1.00 97.69 88 PRO A C 1
ATOM 713 O O . PRO A 1 88 ? 3.779 -4.194 -11.950 1.00 97.69 88 PRO A O 1
ATOM 716 N N . ARG A 1 89 ? 3.152 -5.914 -10.676 1.00 98.06 89 ARG A N 1
ATOM 717 C CA . ARG A 1 89 ? 3.213 -6.894 -11.769 1.00 98.06 89 ARG A CA 1
ATOM 718 C C . ARG A 1 89 ? 2.002 -6.745 -12.685 1.00 98.06 89 ARG A C 1
ATOM 720 O O . ARG A 1 89 ? 0.923 -6.397 -12.216 1.00 98.06 89 ARG A O 1
ATOM 727 N N . GLY A 1 90 ? 2.163 -7.043 -13.970 1.00 96.88 90 GLY A N 1
ATOM 728 C CA . GLY A 1 90 ? 1.080 -6.947 -14.959 1.00 96.88 90 GLY A CA 1
ATOM 729 C C . GLY A 1 90 ? 1.506 -6.316 -16.279 1.00 96.88 90 GLY A C 1
ATOM 730 O O . GLY A 1 90 ? 0.863 -6.552 -17.293 1.00 96.88 90 GLY A O 1
ATOM 731 N N . PHE A 1 91 ? 2.607 -5.568 -16.265 1.00 97.00 91 PHE A N 1
ATOM 732 C CA . PHE A 1 91 ? 3.133 -4.837 -17.412 1.00 97.00 91 PHE A CA 1
ATOM 733 C C . PHE A 1 91 ? 4.614 -5.154 -17.616 1.00 97.00 91 PHE A C 1
ATOM 735 O O . PHE A 1 91 ? 5.313 -5.512 -16.659 1.00 97.00 91 PHE A O 1
ATOM 742 N N . GLU A 1 92 ? 5.065 -5.031 -18.862 1.00 95.81 92 GLU A N 1
ATOM 743 C CA . GLU A 1 92 ? 6.469 -5.164 -19.239 1.00 95.81 92 GLU A CA 1
ATOM 744 C C . GLU A 1 92 ? 7.189 -3.832 -19.015 1.00 95.81 92 GLU A C 1
ATOM 746 O O . GLU A 1 92 ? 7.190 -2.963 -19.876 1.00 95.81 92 GLU A O 1
ATOM 751 N N . TRP A 1 93 ? 7.772 -3.648 -17.830 1.00 94.25 93 TRP A N 1
ATOM 752 C CA . TRP A 1 93 ? 8.405 -2.377 -17.448 1.00 94.25 93 TRP A CA 1
ATOM 753 C C . TRP A 1 93 ? 9.777 -2.148 -18.087 1.00 94.25 93 TRP A C 1
ATOM 755 O O . TRP A 1 93 ? 10.328 -1.058 -17.953 1.00 94.25 93 TRP A O 1
ATOM 765 N N . ALA A 1 94 ? 10.364 -3.159 -18.734 1.00 90.56 94 ALA A N 1
ATOM 766 C CA . ALA A 1 94 ? 11.569 -2.953 -19.533 1.00 90.56 94 ALA A CA 1
ATOM 767 C C . ALA A 1 94 ? 11.258 -2.263 -20.874 1.00 90.56 94 ALA A C 1
ATOM 769 O O . ALA A 1 94 ? 12.155 -1.683 -21.487 1.00 90.56 94 ALA A O 1
ATOM 770 N N . ASP A 1 95 ? 10.001 -2.316 -21.321 1.00 90.88 95 ASP A N 1
ATOM 771 C CA . ASP A 1 95 ? 9.528 -1.640 -22.522 1.00 90.88 95 ASP A CA 1
ATOM 772 C C . ASP A 1 95 ? 9.060 -0.211 -22.172 1.00 90.88 95 ASP A C 1
ATOM 774 O O . ASP A 1 95 ? 8.237 -0.045 -21.267 1.00 90.88 95 ASP A O 1
ATOM 778 N N . PRO A 1 96 ? 9.544 0.836 -22.868 1.00 88.25 96 PRO A N 1
ATOM 779 C CA . PRO A 1 96 ? 9.114 2.217 -22.641 1.00 88.25 96 PRO A CA 1
ATOM 780 C C . PRO A 1 96 ? 7.598 2.438 -22.715 1.00 88.25 96 PRO A C 1
ATOM 782 O O . PRO A 1 96 ? 7.074 3.278 -21.977 1.00 88.25 96 PRO A O 1
ATOM 785 N N . ASP A 1 97 ? 6.894 1.682 -23.561 1.00 91.62 97 ASP A N 1
ATOM 786 C CA . ASP A 1 97 ? 5.441 1.775 -23.717 1.00 91.62 97 ASP A CA 1
ATOM 787 C C . ASP A 1 97 ? 4.690 1.037 -22.595 1.00 91.62 97 ASP A C 1
ATOM 789 O O . ASP A 1 97 ? 3.481 1.205 -22.440 1.00 91.62 97 ASP A O 1
ATOM 793 N N . ASN A 1 98 ? 5.412 0.260 -21.778 1.00 92.81 98 ASN A N 1
ATOM 794 C CA . ASN A 1 98 ? 4.916 -0.573 -20.687 1.00 92.81 98 ASN A CA 1
ATOM 795 C C . ASN A 1 98 ? 3.628 -1.326 -21.073 1.00 92.81 98 ASN A C 1
ATOM 797 O O . ASN A 1 98 ? 2.590 -1.102 -20.446 1.00 92.81 98 ASN A O 1
ATOM 801 N N . PRO A 1 99 ? 3.633 -2.179 -22.116 1.00 96.81 99 PRO A N 1
ATOM 802 C CA . PRO A 1 99 ? 2.440 -2.899 -22.532 1.00 96.81 99 PRO A CA 1
ATOM 803 C C . PRO A 1 99 ? 1.996 -3.898 -21.456 1.00 96.81 99 PRO A C 1
ATOM 805 O O . PRO A 1 99 ? 2.811 -4.466 -20.720 1.00 96.81 99 PRO A O 1
ATOM 808 N N . GLU A 1 100 ? 0.683 -4.133 -21.365 1.00 97.12 100 GLU A N 1
ATOM 809 C CA . GLU A 1 100 ? 0.140 -5.186 -20.501 1.00 97.12 100 GLU A CA 1
ATOM 810 C C . GLU A 1 100 ? 0.666 -6.548 -20.972 1.00 97.12 100 GLU A C 1
ATOM 812 O O . GLU A 1 100 ? 0.561 -6.898 -22.150 1.00 97.12 100 GLU A O 1
ATOM 817 N N . ILE A 1 101 ? 1.201 -7.341 -20.043 1.00 97.62 101 ILE A N 1
ATOM 818 C CA . ILE A 1 101 ? 1.616 -8.714 -20.328 1.00 97.62 101 ILE A CA 1
ATOM 819 C C . ILE A 1 101 ? 0.342 -9.562 -20.473 1.00 97.62 101 ILE A C 1
ATOM 821 O O . ILE A 1 101 ? -0.457 -9.611 -19.530 1.00 97.62 101 ILE A O 1
ATOM 825 N N . PRO A 1 102 ? 0.136 -10.270 -21.601 1.00 97.62 102 PRO A N 1
ATOM 826 C CA . PRO A 1 102 ? -1.086 -11.034 -21.835 1.00 97.62 102 PRO A CA 1
ATOM 827 C C . PRO A 1 102 ? -1.447 -11.974 -20.674 1.00 97.62 102 PRO A C 1
ATOM 829 O O . PRO A 1 102 ? -0.673 -12.853 -20.299 1.00 97.62 102 PRO A O 1
ATOM 832 N N . GLY A 1 103 ? -2.639 -11.785 -20.097 1.00 97.31 103 GLY A N 1
ATOM 833 C CA . GLY A 1 103 ? -3.170 -12.600 -18.995 1.00 97.31 103 GLY A CA 1
ATOM 834 C C . GLY A 1 103 ? -2.617 -12.270 -17.602 1.00 97.31 103 GLY A C 1
ATOM 835 O O . GLY A 1 103 ? -3.128 -12.789 -16.606 1.00 97.31 103 GLY A O 1
ATOM 836 N N . ALA A 1 104 ? -1.628 -11.379 -17.490 1.00 97.50 104 ALA A N 1
ATOM 837 C CA . ALA A 1 104 ? -0.978 -11.091 -16.217 1.00 97.50 104 ALA A CA 1
ATOM 838 C C . ALA A 1 104 ? -1.905 -10.375 -15.225 1.00 97.50 104 ALA A C 1
ATOM 840 O O . ALA A 1 104 ? -1.880 -10.696 -14.037 1.00 97.50 104 ALA A O 1
ATOM 841 N N . LEU A 1 105 ? -2.775 -9.461 -15.677 1.00 98.12 105 LEU A N 1
ATOM 842 C CA . LEU A 1 105 ? -3.744 -8.816 -14.781 1.00 98.12 105 LEU A CA 1
ATOM 843 C C . LEU A 1 105 ? -4.829 -9.781 -14.293 1.00 98.12 105 LEU A C 1
ATOM 845 O O . LEU A 1 105 ? -5.297 -9.665 -13.158 1.00 98.12 105 LEU A O 1
ATOM 849 N N . ASP A 1 106 ? -5.224 -10.759 -15.106 1.00 97.75 106 ASP A N 1
ATOM 850 C CA . ASP A 1 106 ? -6.169 -11.788 -14.671 1.00 97.75 106 ASP A CA 1
ATOM 851 C C . ASP A 1 106 ? -5.546 -12.713 -13.629 1.00 97.75 106 ASP A C 1
ATOM 853 O O . ASP A 1 106 ? -6.180 -12.992 -12.605 1.00 97.75 106 ASP A O 1
ATOM 857 N N . GLN A 1 107 ? -4.284 -13.099 -13.825 1.00 97.44 107 GLN A N 1
ATOM 858 C CA . GLN A 1 107 ? -3.513 -13.822 -12.820 1.00 97.44 107 GLN A CA 1
ATOM 859 C C . GLN A 1 107 ? -3.353 -12.996 -11.536 1.00 97.44 107 GLN A C 1
ATOM 861 O O . GLN A 1 107 ? -3.640 -13.500 -10.452 1.00 97.44 107 GLN A O 1
ATOM 866 N N . TRP A 1 108 ? -2.990 -11.715 -11.644 1.00 98.25 108 TRP A N 1
ATOM 867 C CA . TRP A 1 108 ? -2.867 -10.803 -10.504 1.00 98.25 108 TRP A CA 1
ATOM 868 C C . TRP A 1 108 ? -4.161 -10.767 -9.682 1.00 98.25 108 TRP A C 1
ATOM 870 O O . TRP A 1 108 ? -4.150 -10.954 -8.466 1.00 98.25 108 TRP A O 1
ATOM 880 N N . ARG A 1 109 ? -5.315 -10.609 -10.344 1.00 98.44 109 ARG A N 1
ATOM 881 C CA . ARG A 1 109 ? -6.630 -10.590 -9.679 1.00 98.44 109 ARG A CA 1
ATOM 882 C C . ARG A 1 109 ? -6.988 -11.947 -9.077 1.00 98.44 109 ARG A C 1
ATOM 884 O O . ARG A 1 109 ? -7.654 -11.991 -8.043 1.00 98.44 109 ARG A O 1
ATOM 891 N N . ALA A 1 110 ? -6.612 -13.050 -9.722 1.00 98.12 110 ALA A N 1
ATOM 892 C CA . ALA A 1 110 ? -6.828 -14.393 -9.192 1.00 98.12 110 ALA A CA 1
ATOM 893 C C . ALA A 1 110 ? -6.039 -14.607 -7.893 1.00 98.12 110 ALA A C 1
ATOM 895 O O . ALA A 1 110 ? -6.629 -15.038 -6.904 1.00 98.12 110 ALA A O 1
ATOM 896 N N . GLU A 1 111 ? -4.759 -14.230 -7.862 1.00 98.31 111 GLU A N 1
ATOM 897 C CA . GLU A 1 111 ? -3.935 -14.290 -6.651 1.00 98.31 111 GLU A CA 1
ATOM 898 C C . GLU A 1 111 ? -4.462 -13.353 -5.561 1.00 98.31 111 GLU A C 1
ATOM 900 O O . GLU A 1 111 ? -4.587 -13.749 -4.403 1.00 98.31 111 GLU A O 1
ATOM 905 N N . TYR A 1 112 ? -4.891 -12.142 -5.927 1.00 98.50 112 TYR A N 1
ATOM 906 C CA . TYR A 1 112 ? -5.433 -11.175 -4.971 1.00 98.50 112 TYR A CA 1
ATOM 907 C C . TYR A 1 112 ? -6.661 -11.721 -4.233 1.00 98.50 112 TYR A C 1
ATOM 909 O O . TYR A 1 112 ? -6.792 -11.577 -3.016 1.00 98.50 112 TYR A O 1
ATOM 917 N N . ARG A 1 113 ? -7.572 -12.389 -4.952 1.00 98.19 113 ARG A N 1
ATOM 918 C CA . ARG A 1 113 ? -8.786 -12.971 -4.355 1.00 98.19 113 ARG A CA 1
ATOM 919 C C . ARG A 1 113 ? -8.491 -14.115 -3.383 1.00 98.19 113 ARG A C 1
ATOM 921 O O . ARG A 1 113 ? -9.314 -14.349 -2.505 1.00 98.19 113 ARG A O 1
ATOM 928 N N . LYS A 1 114 ? -7.354 -14.804 -3.522 1.00 97.62 114 LYS A N 1
ATOM 929 C CA . LYS A 1 114 ? -6.937 -15.890 -2.617 1.00 97.62 114 LYS A CA 1
ATOM 930 C C . LYS A 1 114 ? -6.355 -15.373 -1.302 1.00 97.62 114 LYS A C 1
ATOM 932 O O . LYS A 1 114 ? -6.301 -16.122 -0.330 1.00 97.62 114 LYS A O 1
ATOM 937 N N . LEU A 1 115 ? -5.902 -14.119 -1.267 1.00 98.38 115 LEU A N 1
ATOM 938 C CA . LEU A 1 115 ? -5.306 -13.544 -0.069 1.00 98.38 115 LEU A CA 1
ATOM 939 C C . LEU A 1 115 ? -6.320 -13.437 1.080 1.00 98.38 115 LEU A C 1
ATOM 941 O O . LEU A 1 115 ? -7.476 -13.071 0.853 1.00 98.38 115 LEU A O 1
ATOM 945 N N . PRO A 1 116 ? -5.881 -13.641 2.335 1.00 97.94 116 PRO A N 1
ATOM 946 C CA . PRO A 1 116 ? -6.684 -13.267 3.488 1.00 97.94 116 PRO A CA 1
ATOM 947 C C . PRO A 1 116 ? -6.898 -11.739 3.523 1.00 97.94 116 PRO A C 1
ATOM 949 O O . PRO A 1 116 ? -6.031 -10.987 3.055 1.00 97.94 116 PRO A O 1
ATOM 952 N N . PRO A 1 117 ? -7.999 -11.246 4.126 1.00 98.00 117 PRO A N 1
ATOM 953 C CA . PRO A 1 117 ? -8.372 -9.829 4.076 1.00 98.00 117 PRO A CA 1
ATOM 954 C C . PRO A 1 117 ? -7.268 -8.853 4.504 1.00 98.00 117 PRO A C 1
ATOM 956 O O . PRO A 1 117 ? -7.083 -7.819 3.870 1.00 98.00 117 PRO A O 1
ATOM 959 N N . TYR A 1 118 ? -6.481 -9.176 5.535 1.00 98.38 118 TYR A N 1
ATOM 960 C CA . TYR A 1 118 ? -5.403 -8.287 5.979 1.00 98.38 118 TYR A CA 1
ATOM 961 C C . TYR A 1 118 ? -4.311 -8.108 4.910 1.00 98.38 118 TYR A C 1
ATOM 963 O O . TYR A 1 118 ? -3.848 -6.991 4.709 1.00 98.38 118 TYR A O 1
ATOM 971 N N . ARG A 1 119 ? -3.949 -9.158 4.153 1.00 98.62 119 ARG A N 1
ATOM 972 C CA . ARG A 1 119 ? -2.988 -9.042 3.039 1.00 98.62 119 ARG A CA 1
ATOM 973 C C . ARG A 1 119 ? -3.594 -8.325 1.836 1.00 98.62 119 ARG A C 1
ATOM 975 O O . ARG A 1 119 ? -2.892 -7.563 1.182 1.00 98.62 119 ARG A O 1
ATOM 982 N N . GLN A 1 120 ? -4.894 -8.496 1.580 1.00 98.62 120 GLN A N 1
ATOM 983 C CA . GLN A 1 120 ? -5.606 -7.722 0.555 1.00 98.62 120 GLN A CA 1
ATOM 984 C C . GLN A 1 120 ? -5.526 -6.213 0.827 1.00 98.62 120 GLN A C 1
ATOM 986 O O . GLN A 1 120 ? -5.269 -5.439 -0.098 1.00 98.62 120 GLN A O 1
ATOM 991 N N . LEU A 1 121 ? -5.685 -5.802 2.091 1.00 98.62 121 LEU A N 1
ATOM 992 C CA . LEU A 1 121 ? -5.544 -4.408 2.524 1.00 98.62 121 LEU A CA 1
ATOM 993 C C . LEU A 1 121 ? -4.107 -3.893 2.366 1.00 98.62 121 LEU A C 1
ATOM 995 O O . LEU A 1 121 ? -3.920 -2.753 1.943 1.00 98.62 121 LEU A O 1
ATOM 999 N N . LEU A 1 122 ? -3.092 -4.713 2.659 1.00 98.75 122 LEU A N 1
ATOM 1000 C CA . LEU A 1 122 ? -1.684 -4.335 2.471 1.00 98.75 122 LEU A CA 1
ATOM 1001 C C . LEU A 1 122 ? -1.327 -4.155 0.989 1.00 98.75 122 LEU A C 1
ATOM 1003 O O . LEU A 1 122 ? -0.742 -3.135 0.629 1.00 98.75 122 LEU A O 1
ATOM 1007 N N . VAL A 1 123 ? -1.739 -5.087 0.122 1.00 98.69 123 VAL A N 1
ATOM 1008 C CA . VAL A 1 123 ? -1.560 -4.953 -1.335 1.00 98.69 123 VAL A CA 1
ATOM 1009 C C . VAL A 1 123 ? -2.293 -3.720 -1.854 1.00 98.69 123 VAL A C 1
ATOM 1011 O O . VAL A 1 123 ? -1.708 -2.942 -2.602 1.00 98.69 123 VAL A O 1
ATOM 1014 N N . ALA A 1 124 ? -3.539 -3.498 -1.422 1.00 98.12 124 ALA A N 1
ATOM 1015 C CA . ALA A 1 124 ? -4.284 -2.295 -1.780 1.00 98.12 124 ALA A CA 1
ATOM 1016 C C . ALA A 1 124 ? -3.551 -1.026 -1.320 1.00 98.12 124 ALA A C 1
ATOM 1018 O O . ALA A 1 124 ? -3.425 -0.092 -2.096 1.00 98.12 124 ALA A O 1
ATOM 1019 N N . THR A 1 125 ? -3.007 -1.003 -0.101 1.00 98.31 125 THR A N 1
ATOM 1020 C CA . THR A 1 125 ? -2.244 0.147 0.413 1.00 98.31 125 THR A CA 1
ATOM 1021 C C . THR A 1 125 ? -1.047 0.463 -0.476 1.00 98.31 125 THR A C 1
ATOM 1023 O O . THR A 1 125 ? -0.947 1.580 -0.974 1.00 98.31 125 THR A O 1
ATOM 1026 N N . ILE A 1 126 ? -0.172 -0.516 -0.722 1.00 98.44 126 ILE A N 1
ATOM 1027 C CA . ILE A 1 126 ? 1.044 -0.311 -1.523 1.00 98.44 126 ILE A CA 1
ATOM 1028 C C . ILE A 1 126 ? 0.686 0.122 -2.949 1.00 98.44 126 ILE A C 1
ATOM 1030 O O . ILE A 1 126 ? 1.274 1.063 -3.477 1.00 98.44 126 ILE A O 1
ATOM 1034 N N . LEU A 1 127 ? -0.309 -0.525 -3.559 1.00 98.00 127 LEU A N 1
ATOM 1035 C CA . LEU A 1 127 ? -0.745 -0.200 -4.913 1.00 98.00 127 LEU A CA 1
ATOM 1036 C C . LEU A 1 127 ? -1.328 1.218 -5.009 1.00 98.00 127 LEU A C 1
ATOM 1038 O O . LEU A 1 127 ? -1.001 1.946 -5.939 1.00 98.00 127 LEU A O 1
ATOM 1042 N N . GLN A 1 128 ? -2.169 1.629 -4.059 1.00 96.88 128 GLN A N 1
ATOM 1043 C CA . GLN A 1 128 ? -2.776 2.962 -4.081 1.00 96.88 128 GLN A CA 1
ATOM 1044 C C . GLN A 1 128 ? -1.753 4.070 -3.772 1.00 96.88 128 GLN A C 1
ATOM 1046 O O . GLN A 1 128 ? -1.831 5.139 -4.376 1.00 96.88 128 GLN A O 1
ATOM 1051 N N . LEU A 1 129 ? -0.759 3.808 -2.911 1.00 96.06 129 LEU A N 1
ATOM 1052 C CA . LEU A 1 129 ? 0.382 4.710 -2.699 1.00 96.06 129 LEU A CA 1
ATOM 1053 C C . LEU A 1 129 ? 1.260 4.847 -3.952 1.00 96.06 129 LEU A C 1
ATOM 1055 O O . LEU A 1 129 ? 1.776 5.929 -4.211 1.00 96.06 129 LEU A O 1
ATOM 1059 N N . TYR A 1 130 ? 1.425 3.772 -4.727 1.00 95.50 130 TYR A N 1
ATOM 1060 C CA . TYR A 1 130 ? 2.142 3.804 -6.004 1.00 95.50 130 TYR A CA 1
ATOM 1061 C C . TYR A 1 130 ? 1.382 4.599 -7.078 1.00 95.50 130 TYR A C 1
ATOM 1063 O O . TYR A 1 130 ? 1.972 5.406 -7.788 1.00 95.50 130 TYR A O 1
ATOM 1071 N N . LEU A 1 131 ? 0.072 4.371 -7.217 1.00 93.94 131 LEU A N 1
ATOM 1072 C CA . LEU A 1 131 ? -0.723 4.974 -8.291 1.00 93.94 131 LEU A CA 1
ATOM 1073 C C . LEU A 1 131 ? -0.993 6.466 -8.079 1.00 93.94 131 LEU A C 1
ATOM 1075 O O . LEU A 1 131 ? -1.021 7.216 -9.060 1.00 93.94 131 LEU A O 1
ATOM 1079 N N . GLN A 1 132 ? -1.264 6.859 -6.826 1.00 87.94 132 GLN A N 1
ATOM 1080 C CA . GLN A 1 132 ? -1.757 8.189 -6.435 1.00 87.94 132 GLN A CA 1
ATOM 1081 C C . GLN A 1 132 ? -2.954 8.691 -7.271 1.00 87.94 132 GLN A C 1
ATOM 1083 O O . GLN A 1 132 ? -3.193 9.890 -7.404 1.00 87.94 132 GLN A O 1
ATOM 1088 N N . ARG A 1 133 ? -3.704 7.769 -7.872 1.00 88.31 133 ARG A N 1
ATOM 1089 C CA . ARG A 1 133 ? -4.836 8.031 -8.761 1.00 88.31 133 ARG A CA 1
ATOM 1090 C C . ARG A 1 133 ? -5.777 6.833 -8.752 1.00 88.31 133 ARG A C 1
ATOM 1092 O O . ARG A 1 133 ? -5.465 5.800 -8.156 1.00 88.31 133 ARG A O 1
ATOM 1099 N N . ASP A 1 134 ? -6.893 6.961 -9.457 1.00 86.69 134 ASP A N 1
ATOM 1100 C CA . ASP A 1 134 ? -7.828 5.857 -9.637 1.00 86.69 134 ASP A CA 1
ATOM 1101 C C . ASP A 1 134 ? -7.180 4.658 -10.345 1.00 86.69 134 ASP A C 1
ATOM 1103 O O . ASP A 1 134 ? -6.442 4.784 -11.322 1.00 86.69 134 ASP A O 1
ATOM 1107 N N . ASP A 1 135 ? -7.475 3.465 -9.833 1.00 92.00 135 ASP A N 1
ATOM 1108 C CA . ASP A 1 135 ? -6.977 2.211 -10.387 1.00 92.00 135 ASP A CA 1
ATOM 1109 C C . ASP A 1 135 ? -7.908 1.668 -11.477 1.00 92.00 135 ASP A C 1
ATOM 1111 O O . ASP A 1 135 ? -8.972 1.093 -11.203 1.00 92.00 135 ASP A O 1
ATOM 1115 N N . GLU A 1 136 ? -7.463 1.822 -12.721 1.00 91.62 136 GLU A N 1
ATOM 1116 C CA . GLU A 1 136 ? -8.151 1.342 -13.918 1.00 91.62 136 GLU A CA 1
ATOM 1117 C C . GLU A 1 136 ? -7.743 -0.078 -14.334 1.00 91.62 136 GLU A C 1
ATOM 1119 O O . GLU A 1 136 ? -8.400 -0.671 -15.192 1.00 91.62 136 GLU A O 1
ATOM 1124 N N . TYR A 1 137 ? -6.707 -0.659 -13.722 1.00 94.94 137 TYR A N 1
ATOM 1125 C CA . TYR A 1 137 ? -6.073 -1.885 -14.209 1.00 94.94 137 TYR A CA 1
ATOM 1126 C C . TYR A 1 137 ? -6.175 -3.032 -13.204 1.00 94.94 137 TYR A C 1
ATOM 1128 O O . TYR A 1 137 ? -6.828 -4.039 -13.483 1.00 94.94 137 TYR A O 1
ATOM 1136 N N . TRP A 1 138 ? -5.586 -2.920 -12.019 1.00 97.38 138 TRP A N 1
ATOM 1137 C CA . TRP A 1 138 ? -5.374 -4.064 -11.129 1.00 97.38 138 TRP A CA 1
ATOM 1138 C C . TRP A 1 138 ? -6.635 -4.435 -10.353 1.00 97.38 138 TRP A C 1
ATOM 1140 O O . TRP A 1 138 ? -7.178 -5.534 -10.515 1.00 97.38 138 TRP A O 1
ATOM 1150 N N . MET A 1 139 ? -7.172 -3.510 -9.560 1.00 95.50 139 MET A N 1
ATOM 1151 C CA . MET A 1 139 ? -8.289 -3.737 -8.644 1.00 95.50 139 MET A CA 1
ATOM 1152 C C . MET A 1 139 ? -9.659 -3.651 -9.338 1.00 95.50 139 MET A C 1
ATOM 1154 O O . MET A 1 139 ? -10.613 -3.029 -8.849 1.00 95.50 139 MET A O 1
ATOM 1158 N N . ARG A 1 140 ? -9.802 -4.318 -10.487 1.00 94.44 140 ARG A N 1
ATOM 1159 C CA . ARG A 1 140 ? -11.092 -4.527 -11.159 1.00 94.44 140 ARG A CA 1
ATOM 1160 C C . ARG A 1 140 ? -11.724 -5.840 -10.713 1.00 94.44 140 ARG A C 1
ATOM 1162 O O . ARG A 1 140 ? -11.112 -6.899 -10.807 1.00 94.44 140 ARG A O 1
ATOM 1169 N N . ARG A 1 141 ? -12.996 -5.785 -10.293 1.00 93.12 141 ARG A N 1
ATOM 1170 C CA . ARG A 1 141 ? -13.792 -6.969 -9.892 1.00 93.12 141 ARG A CA 1
ATOM 1171 C C . ARG A 1 141 ? -13.110 -7.811 -8.797 1.00 93.12 141 ARG A C 1
ATOM 1173 O O . ARG A 1 141 ? -13.185 -9.041 -8.811 1.00 93.12 141 ARG A O 1
ATOM 1180 N N . VAL A 1 142 ? -12.420 -7.154 -7.871 1.00 95.12 142 VAL A N 1
ATOM 1181 C CA . VAL A 1 142 ? -11.819 -7.754 -6.671 1.00 95.12 142 VAL A CA 1
ATOM 1182 C C . VAL A 1 142 ? -12.377 -7.064 -5.423 1.00 95.12 142 VAL A C 1
ATOM 1184 O O . VAL A 1 142 ? -12.909 -5.955 -5.547 1.00 95.12 142 VAL A O 1
ATOM 1187 N N . PRO A 1 143 ? -12.283 -7.685 -4.234 1.00 92.06 143 PRO A N 1
ATOM 1188 C CA . PRO A 1 143 ? -12.629 -7.016 -2.983 1.00 92.06 143 PRO A CA 1
ATOM 1189 C C . PRO A 1 143 ? -11.873 -5.687 -2.854 1.00 92.06 143 PRO A C 1
ATOM 1191 O O . PRO A 1 143 ? -10.651 -5.669 -2.963 1.00 92.06 143 PRO A O 1
ATOM 1194 N N . LYS A 1 144 ? -12.598 -4.571 -2.699 1.00 92.88 144 LYS A N 1
ATOM 1195 C CA . LYS A 1 144 ? -11.993 -3.234 -2.527 1.00 92.88 144 LYS A CA 1
ATOM 1196 C C . LYS A 1 144 ? -12.842 -2.210 -1.773 1.00 92.88 144 LYS A C 1
ATOM 1198 O O . LYS A 1 144 ? -12.468 -1.050 -1.664 1.00 92.88 144 LYS A O 1
ATOM 1203 N N . THR A 1 145 ? -14.000 -2.622 -1.266 1.00 92.38 145 THR A N 1
ATOM 1204 C CA . THR A 1 145 ? -15.034 -1.728 -0.719 1.00 92.38 145 THR A CA 1
ATOM 1205 C C . THR A 1 145 ? -15.091 -1.764 0.807 1.00 92.38 145 THR A C 1
ATOM 1207 O O . THR A 1 145 ? -16.157 -1.584 1.394 1.00 92.38 145 THR A O 1
ATOM 1210 N N . TRP A 1 146 ? -13.968 -2.046 1.472 1.00 95.88 146 TRP A N 1
ATOM 1211 C CA . TRP A 1 146 ? -13.917 -2.016 2.932 1.00 95.88 146 TRP A CA 1
ATOM 1212 C C . TRP A 1 146 ? -14.153 -0.603 3.435 1.00 95.88 146 TRP A C 1
ATOM 1214 O O . TRP A 1 146 ? -13.549 0.352 2.943 1.00 95.88 146 TRP A O 1
ATOM 1224 N N . HIS A 1 147 ? -14.966 -0.480 4.475 1.00 96.56 147 HIS A N 1
ATOM 1225 C CA . HIS A 1 147 ? -14.999 0.744 5.258 1.00 96.56 147 HIS A CA 1
ATOM 1226 C C . HIS A 1 147 ? -13.636 0.953 5.943 1.00 96.56 147 HIS A C 1
ATOM 1228 O O . HIS A 1 147 ? -13.048 -0.006 6.447 1.00 96.56 147 HIS A O 1
ATOM 1234 N N . ALA A 1 148 ? -13.156 2.194 6.048 1.00 95.88 148 ALA A N 1
ATOM 1235 C CA . ALA A 1 148 ? -11.856 2.519 6.644 1.00 95.88 148 ALA A CA 1
ATOM 1236 C C . ALA A 1 148 ? -11.672 1.908 8.046 1.00 95.88 148 ALA A C 1
ATOM 1238 O O . ALA A 1 148 ? -10.739 1.146 8.281 1.00 95.88 148 ALA A O 1
ATOM 1239 N N . ALA A 1 149 ? -12.621 2.149 8.957 1.00 94.81 149 ALA A N 1
ATOM 1240 C CA . ALA A 1 149 ? -12.601 1.569 10.305 1.00 94.81 149 ALA A CA 1
ATOM 1241 C C . ALA A 1 149 ? -12.563 0.026 10.324 1.00 94.81 149 ALA A C 1
ATOM 1243 O O . ALA A 1 149 ? -11.940 -0.555 11.210 1.00 94.81 149 ALA A O 1
ATOM 1244 N N . GLN A 1 150 ? -13.201 -0.639 9.352 1.00 95.38 150 GLN A N 1
ATOM 1245 C CA . GLN A 1 150 ? -13.141 -2.097 9.229 1.00 95.38 150 GLN A CA 1
ATOM 1246 C C . GLN A 1 150 ? -11.747 -2.540 8.776 1.00 95.38 150 GLN A C 1
ATOM 1248 O O . GLN A 1 150 ? -11.195 -3.470 9.354 1.00 95.38 150 GLN A O 1
ATOM 1253 N N . GLY A 1 151 ? -11.157 -1.853 7.791 1.00 96.62 151 GLY A N 1
ATOM 1254 C CA . GLY A 1 151 ? -9.792 -2.127 7.340 1.00 96.62 151 GLY A CA 1
ATOM 1255 C C . GLY A 1 151 ? -8.772 -1.999 8.474 1.00 96.62 151 GLY A C 1
ATOM 1256 O O . GLY A 1 151 ? -7.984 -2.912 8.705 1.00 96.62 151 GLY A O 1
ATOM 1257 N N . ILE A 1 152 ? -8.856 -0.922 9.261 1.00 96.12 152 ILE A N 1
ATOM 1258 C CA . ILE A 1 152 ? -7.990 -0.711 10.432 1.00 96.12 152 ILE A CA 1
ATOM 1259 C C . ILE A 1 152 ? -8.187 -1.805 11.491 1.00 96.12 152 ILE A C 1
ATOM 1261 O O . ILE A 1 152 ? -7.208 -2.303 12.047 1.00 96.12 152 ILE A O 1
ATOM 1265 N N . ALA A 1 153 ? -9.431 -2.222 11.755 1.00 95.56 153 ALA A N 1
ATOM 1266 C CA . ALA A 1 153 ? -9.709 -3.313 12.688 1.00 95.56 153 ALA A CA 1
ATOM 1267 C C . ALA A 1 153 ? -9.097 -4.646 12.220 1.00 95.56 153 ALA A C 1
ATOM 1269 O O . ALA A 1 153 ? -8.430 -5.306 13.014 1.00 95.56 153 ALA A O 1
ATOM 1270 N N . ILE A 1 154 ? -9.244 -4.993 10.935 1.00 97.19 154 ILE A N 1
ATOM 1271 C CA . ILE A 1 154 ? -8.659 -6.206 10.338 1.00 97.19 154 ILE A CA 1
ATOM 1272 C C . ILE A 1 154 ? -7.132 -6.189 10.471 1.00 97.19 154 ILE A C 1
ATOM 1274 O O . ILE A 1 154 ? -6.541 -7.180 10.901 1.00 97.19 154 ILE A O 1
ATOM 1278 N N . LEU A 1 155 ? -6.485 -5.067 10.132 1.00 98.00 155 LEU A N 1
ATOM 1279 C CA . LEU A 1 155 ? -5.033 -4.921 10.263 1.00 98.00 155 LEU A CA 1
ATOM 1280 C C . LEU A 1 155 ? -4.578 -5.080 11.716 1.00 98.00 155 LEU A C 1
ATOM 1282 O O . LEU A 1 155 ? -3.565 -5.730 11.972 1.00 98.00 155 LEU A O 1
ATOM 1286 N N . LYS A 1 156 ? -5.324 -4.516 12.672 1.00 96.56 156 LYS A N 1
AT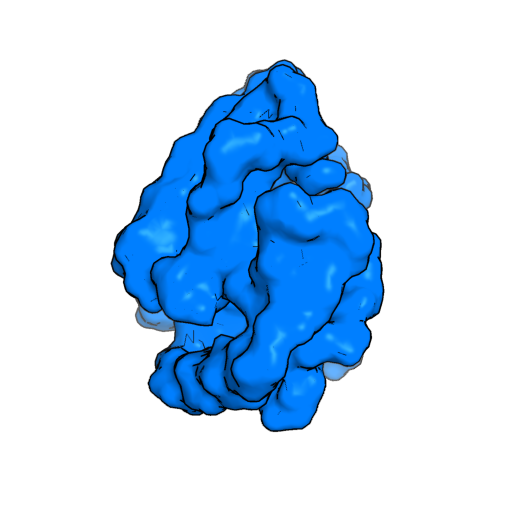OM 1287 C CA . LYS A 1 156 ? -5.020 -4.630 14.103 1.00 96.56 156 LYS A CA 1
ATOM 1288 C C . LYS A 1 156 ? -5.121 -6.071 14.593 1.00 96.56 156 LYS A C 1
ATOM 1290 O O . LYS A 1 156 ? -4.199 -6.550 15.243 1.00 96.56 156 LYS A O 1
ATOM 1295 N N . GLU A 1 157 ? -6.221 -6.745 14.275 1.00 97.31 157 GLU A N 1
ATOM 1296 C CA . GLU A 1 157 ? -6.493 -8.129 14.678 1.00 97.31 157 GLU A CA 1
ATOM 1297 C C . GLU A 1 157 ? -5.407 -9.099 14.190 1.00 97.31 157 GLU A C 1
ATOM 1299 O O . GLU A 1 157 ? -5.041 -10.028 14.903 1.00 97.31 157 GLU A O 1
ATOM 1304 N N . HIS A 1 158 ? -4.832 -8.834 13.015 1.00 97.62 158 HIS A N 1
ATOM 1305 C CA . HIS A 1 158 ? -3.798 -9.672 12.404 1.00 97.62 158 HIS A CA 1
ATOM 1306 C C . HIS A 1 158 ? -2.367 -9.170 12.663 1.00 97.62 158 HIS A C 1
ATOM 1308 O O . HIS A 1 158 ? -1.429 -9.619 12.006 1.00 97.62 158 HIS A O 1
ATOM 1314 N N . GLY A 1 159 ? -2.180 -8.213 13.582 1.00 96.50 159 GLY A N 1
ATOM 1315 C CA . GLY A 1 159 ? -0.858 -7.683 13.939 1.00 96.50 159 GLY A CA 1
ATOM 1316 C C . GLY A 1 159 ? -0.142 -6.918 12.817 1.00 96.50 159 GLY A C 1
ATOM 1317 O O . GLY A 1 159 ? 1.062 -6.703 12.900 1.00 96.50 159 GLY A O 1
ATOM 1318 N N . ALA A 1 160 ? -0.859 -6.506 11.768 1.00 97.94 160 ALA A N 1
ATOM 1319 C CA . ALA A 1 160 ? -0.317 -5.783 10.617 1.00 97.94 160 ALA A CA 1
ATOM 1320 C C . ALA A 1 160 ? -0.445 -4.256 10.733 1.00 97.94 160 ALA A C 1
ATOM 1322 O O . ALA A 1 160 ? 0.136 -3.528 9.931 1.00 97.94 160 ALA A O 1
ATOM 1323 N N . LEU A 1 161 ? -1.190 -3.756 11.729 1.00 97.69 161 LEU A N 1
ATOM 1324 C CA . LEU A 1 161 ? -1.416 -2.318 11.906 1.00 97.69 161 LEU A CA 1
ATOM 1325 C C . LEU A 1 161 ? -0.117 -1.541 12.152 1.00 97.69 161 LEU A C 1
ATOM 1327 O O . LEU A 1 161 ? 0.020 -0.437 11.641 1.00 97.69 161 LEU A O 1
ATOM 1331 N N . HIS A 1 162 ? 0.830 -2.116 12.896 1.00 97.38 162 HIS A N 1
ATOM 1332 C CA . HIS A 1 162 ? 2.121 -1.482 13.167 1.00 97.38 162 HIS A CA 1
ATOM 1333 C C . HIS A 1 162 ? 2.911 -1.246 11.870 1.00 97.38 162 HIS A C 1
ATOM 1335 O O . HIS A 1 162 ? 3.304 -0.123 11.568 1.00 97.38 162 HIS A O 1
ATOM 1341 N N . ASP A 1 163 ? 3.099 -2.290 11.058 1.00 98.00 163 ASP A N 1
ATOM 1342 C CA . ASP A 1 163 ? 3.850 -2.179 9.804 1.00 98.00 163 ASP A CA 1
ATOM 1343 C C . ASP A 1 163 ? 3.133 -1.293 8.783 1.00 98.00 163 ASP A C 1
ATOM 1345 O O . ASP A 1 163 ? 3.773 -0.472 8.127 1.00 98.00 163 ASP A O 1
ATOM 1349 N N . TRP A 1 164 ? 1.805 -1.396 8.700 1.00 98.38 164 TRP A N 1
ATOM 1350 C CA . TRP A 1 164 ? 0.991 -0.507 7.875 1.00 98.38 164 TRP A CA 1
ATOM 1351 C C . TRP A 1 164 ? 1.121 0.960 8.307 1.00 98.38 164 TRP A C 1
ATOM 1353 O O . TRP A 1 164 ? 1.370 1.825 7.473 1.00 98.38 164 TRP A O 1
ATOM 1363 N N . GLY A 1 165 ? 1.019 1.248 9.607 1.00 97.12 165 GLY A N 1
ATOM 1364 C CA . GLY A 1 165 ? 1.136 2.606 10.140 1.00 97.12 165 GLY A CA 1
ATOM 1365 C C . GLY A 1 165 ? 2.509 3.214 9.874 1.00 97.12 165 GLY A C 1
ATOM 1366 O O . GLY A 1 165 ? 2.599 4.369 9.464 1.00 97.12 165 GLY A O 1
ATOM 1367 N N . LYS A 1 166 ? 3.574 2.416 10.023 1.00 96.62 166 LYS A N 1
ATOM 1368 C CA . LYS A 1 166 ? 4.942 2.835 9.703 1.00 96.62 166 LYS A CA 1
ATOM 1369 C C . LYS A 1 166 ? 5.118 3.131 8.213 1.00 96.62 166 LYS A C 1
ATOM 1371 O O . LYS A 1 166 ? 5.726 4.142 7.876 1.00 96.62 166 LYS A O 1
ATOM 1376 N N . LEU A 1 167 ? 4.560 2.297 7.332 1.00 97.00 167 LEU A N 1
ATOM 1377 C CA . LEU A 1 167 ? 4.582 2.533 5.885 1.00 97.00 167 LEU A CA 1
ATOM 1378 C C . LEU A 1 167 ? 3.909 3.862 5.528 1.00 97.00 167 LEU A C 1
ATOM 1380 O O . LEU A 1 167 ? 4.491 4.665 4.806 1.00 97.00 167 LEU A O 1
ATOM 1384 N N . CYS A 1 168 ? 2.706 4.094 6.057 1.00 96.12 168 CYS A N 1
ATOM 1385 C CA . CYS A 1 168 ? 1.930 5.302 5.796 1.00 96.12 168 CYS A CA 1
ATOM 1386 C C . CYS A 1 168 ? 2.608 6.564 6.342 1.00 96.12 168 CYS A C 1
ATOM 1388 O O . CYS A 1 168 ? 2.618 7.584 5.664 1.00 96.12 168 CYS A O 1
ATOM 1390 N N . ALA A 1 169 ? 3.189 6.503 7.544 1.00 94.81 169 ALA A N 1
ATOM 1391 C CA . ALA A 1 169 ? 3.861 7.649 8.153 1.00 94.81 169 ALA A CA 1
ATOM 1392 C C . ALA A 1 169 ? 5.158 8.027 7.423 1.00 94.81 169 ALA A C 1
ATOM 1394 O O . ALA A 1 169 ? 5.441 9.204 7.234 1.00 94.81 169 ALA A O 1
ATOM 1395 N N . LEU A 1 170 ? 5.935 7.036 6.974 1.00 94.12 170 LEU A N 1
ATOM 1396 C CA . LEU A 1 170 ? 7.198 7.276 6.271 1.00 94.12 170 LEU A CA 1
ATOM 1397 C C . LEU A 1 170 ? 7.020 7.680 4.804 1.00 94.12 170 LEU A C 1
ATOM 1399 O O . LEU A 1 170 ? 8.014 8.019 4.171 1.00 94.12 170 LEU A O 1
ATOM 1403 N N . TYR A 1 171 ? 5.802 7.627 4.260 1.00 93.88 171 TYR A N 1
ATOM 1404 C CA . TYR A 1 171 ? 5.536 7.819 2.837 1.00 93.88 171 TYR A CA 1
ATOM 1405 C C . TYR A 1 171 ? 5.995 9.201 2.333 1.00 93.88 171 TYR A C 1
ATOM 1407 O O . TYR A 1 171 ? 5.355 10.198 2.660 1.00 93.88 171 TYR A O 1
ATOM 1415 N N . PRO A 1 172 ? 7.062 9.281 1.512 1.00 90.44 172 PRO A N 1
ATOM 1416 C CA . PRO A 1 172 ? 7.623 10.549 1.047 1.00 90.44 172 PRO A CA 1
ATOM 1417 C C . PRO A 1 172 ? 6.990 11.027 -0.273 1.00 90.44 172 PRO A C 1
ATOM 1419 O O . PRO A 1 172 ? 7.462 11.991 -0.870 1.00 90.44 172 PRO A O 1
ATOM 1422 N N . GLY A 1 173 ? 5.965 10.322 -0.760 1.00 88.94 173 GLY A N 1
ATOM 1423 C CA . GLY A 1 173 ? 5.545 10.353 -2.158 1.00 88.94 173 GLY A CA 1
ATOM 1424 C C . GLY A 1 173 ? 6.094 9.166 -2.949 1.00 88.94 173 GLY A C 1
ATOM 1425 O O . GLY A 1 173 ? 6.861 8.349 -2.432 1.00 88.94 173 GLY A O 1
ATOM 1426 N N . TRP A 1 174 ? 5.646 9.064 -4.197 1.00 87.81 174 TRP A N 1
ATOM 1427 C CA . TRP A 1 174 ? 6.119 8.105 -5.189 1.00 87.81 174 TRP A CA 1
ATOM 1428 C C . TRP A 1 174 ? 6.406 8.820 -6.503 1.00 87.81 174 TRP A C 1
ATOM 1430 O O . TRP A 1 174 ? 5.774 9.870 -6.748 1.00 87.81 174 TRP A O 1
#